Protein AF-E6VH76-F1 (afdb_monomer_lite)

Organism: Rhodopseudomonas palustris (strain DX-1) (NCBI:txid652103)

Foldseek 3Di:
DDDPPPPPLPQPLALVSVCVVFQQDWDALVRSCVSNVPPCVPDPDSVVVSVVLLVQLVVVCVVVVNDWAPDDPVGHTIGGSNSCVVRPPDDD

Secondary structure (DSSP, 8-state):
------------SSHHHHHHH-TT-EE-HHHHHHHTT--GGG-S-HHHHHHHHHHHHHHHHHHTT---BPPBTTB--BEEHHHHHHHSPPP-

Sequence (92 aa):
MQEALNPTTTPSNTALGRIASAPLRLVTVREWWDEMDEPTEMLADPEAVFAADEAKLLSLCTVNAITFRAATDEQPAAFPAWVFLAAIPANP

Structure (mmCIF, N/CA/C/O backbone):
data_AF-E6VH76-F1
#
_entry.id   AF-E6VH76-F1
#
loop_
_atom_site.group_PDB
_atom_site.id
_atom_site.type_symbol
_atom_site.label_atom_id
_atom_site.label_alt_id
_atom_site.label_comp_id
_atom_site.label_asym_id
_atom_site.label_entity_id
_atom_site.label_seq_id
_atom_site.pdbx_PDB_ins_code
_atom_site.Cartn_x
_atom_site.Cartn_y
_atom_site.Cartn_z
_atom_site.occupancy
_atom_site.B_iso_or_equiv
_atom_site.auth_seq_id
_atom_site.a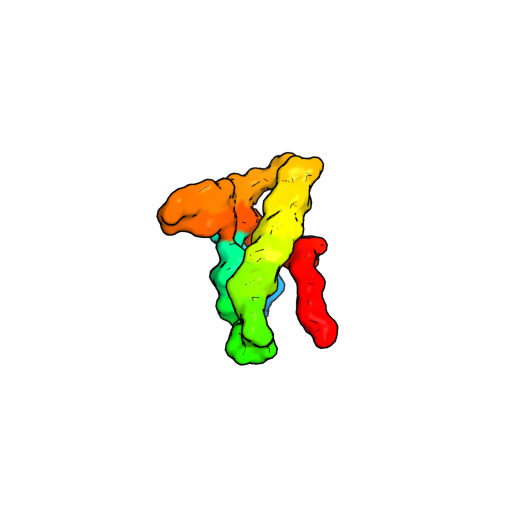uth_comp_id
_atom_site.auth_asym_id
_atom_site.auth_atom_id
_atom_site.pdbx_PDB_model_num
ATOM 1 N N . MET A 1 1 ? -42.902 -14.454 8.342 1.00 43.91 1 MET A N 1
ATOM 2 C CA . MET A 1 1 ? -41.639 -15.156 8.637 1.00 43.91 1 MET A CA 1
ATOM 3 C C . MET A 1 1 ? -40.577 -14.466 7.803 1.00 43.91 1 MET A C 1
ATOM 5 O O . MET A 1 1 ? -40.794 -14.327 6.610 1.00 43.91 1 MET A O 1
ATOM 9 N N . GLN A 1 2 ? -39.553 -13.887 8.428 1.00 42.00 2 GLN A N 1
ATOM 10 C CA . GLN A 1 2 ? -38.478 -13.201 7.710 1.00 42.00 2 GLN A CA 1
ATOM 11 C C . GLN A 1 2 ? -37.478 -14.270 7.266 1.00 42.00 2 GLN A C 1
ATOM 13 O O . GLN A 1 2 ? -36.824 -14.882 8.106 1.00 42.00 2 GLN A O 1
ATOM 18 N N . GLU A 1 3 ? -37.420 -14.547 5.966 1.00 44.84 3 GLU A N 1
ATOM 19 C CA . GLU A 1 3 ? -36.350 -15.357 5.390 1.00 44.84 3 GLU A CA 1
ATOM 20 C C . GLU A 1 3 ? -35.053 -14.552 5.496 1.00 44.84 3 GLU A C 1
ATOM 22 O O . GLU A 1 3 ? -34.897 -13.498 4.878 1.00 44.84 3 GLU A O 1
ATOM 27 N N . ALA A 1 4 ? -34.145 -15.019 6.352 1.00 47.34 4 ALA A N 1
ATOM 28 C CA . ALA A 1 4 ? -32.793 -14.503 6.426 1.00 47.34 4 ALA A CA 1
ATOM 29 C C . ALA A 1 4 ? -32.100 -14.813 5.095 1.00 47.34 4 ALA A C 1
ATOM 31 O O . ALA A 1 4 ? -31.690 -15.945 4.839 1.00 47.34 4 ALA A O 1
ATOM 32 N N . LEU A 1 5 ? -31.990 -13.797 4.239 1.00 48.50 5 LEU A N 1
ATOM 33 C CA . LEU A 1 5 ? -31.036 -13.777 3.140 1.00 48.50 5 LEU A CA 1
ATOM 34 C C . LEU A 1 5 ? -29.648 -13.909 3.770 1.00 48.50 5 LEU A C 1
ATOM 36 O O . LEU A 1 5 ? -29.079 -12.926 4.229 1.00 48.50 5 LEU A O 1
ATOM 40 N N . ASN A 1 6 ? -29.129 -15.131 3.847 1.00 44.81 6 ASN A N 1
ATOM 41 C CA . ASN A 1 6 ? -27.702 -15.365 3.997 1.00 44.81 6 ASN A CA 1
ATOM 42 C C . ASN A 1 6 ? -27.100 -15.095 2.615 1.00 44.81 6 ASN A C 1
ATOM 44 O O . ASN A 1 6 ? -27.255 -15.948 1.736 1.00 44.81 6 ASN A O 1
ATOM 48 N N . PRO A 1 7 ? -26.436 -13.950 2.362 1.00 51.03 7 PRO A N 1
ATOM 49 C CA . PRO A 1 7 ? -25.605 -13.854 1.183 1.00 51.03 7 PRO A CA 1
ATOM 50 C C . PRO A 1 7 ? -24.454 -14.830 1.406 1.00 51.03 7 PRO A C 1
ATOM 52 O O . PRO A 1 7 ? -23.493 -14.547 2.116 1.00 51.03 7 PRO A O 1
ATOM 55 N N . THR A 1 8 ? -24.554 -16.025 0.834 1.00 46.06 8 THR A N 1
ATOM 56 C CA . THR A 1 8 ? -23.366 -16.828 0.573 1.00 46.06 8 THR A CA 1
ATOM 57 C C . THR A 1 8 ? -22.629 -16.092 -0.536 1.00 46.06 8 THR A C 1
ATOM 59 O O . THR A 1 8 ? -22.837 -16.358 -1.716 1.00 46.06 8 THR A O 1
ATOM 62 N N . THR A 1 9 ? -21.861 -15.067 -0.166 1.00 53.62 9 THR A N 1
ATOM 63 C CA . THR A 1 9 ? -21.016 -14.315 -1.086 1.00 53.62 9 THR A CA 1
ATOM 64 C C . THR A 1 9 ? -20.002 -15.310 -1.618 1.00 53.62 9 THR A C 1
ATOM 66 O O . THR A 1 9 ? -19.029 -15.646 -0.947 1.00 53.62 9 THR A O 1
ATOM 69 N N . THR A 1 10 ? -20.261 -15.861 -2.802 1.00 50.88 10 THR A N 1
ATOM 70 C CA . THR A 1 10 ? -19.232 -16.579 -3.541 1.00 50.88 10 THR A CA 1
ATOM 71 C C . THR A 1 10 ? -18.071 -15.596 -3.671 1.00 50.88 10 THR A C 1
ATOM 73 O O . THR A 1 10 ? -18.311 -14.483 -4.156 1.00 50.88 10 THR A O 1
ATOM 76 N N . PRO A 1 11 ? -16.856 -15.919 -3.190 1.00 52.78 11 PRO A N 1
ATOM 77 C CA . PRO A 1 11 ? -15.725 -15.030 -3.374 1.00 52.78 11 PRO A CA 1
ATOM 78 C C . PRO A 1 11 ? -15.578 -14.838 -4.878 1.00 52.78 11 PRO A C 1
ATOM 80 O O . PRO A 1 11 ? -15.298 -15.778 -5.621 1.00 52.78 11 PRO A O 1
ATOM 83 N N . SER A 1 12 ? -15.895 -13.634 -5.344 1.00 55.38 12 SER A N 1
ATOM 84 C CA . SER A 1 12 ? -15.713 -13.299 -6.744 1.00 55.38 12 SER A CA 1
ATOM 85 C C . SER A 1 12 ? -14.214 -13.368 -6.987 1.00 55.38 12 SER A C 1
ATOM 87 O O . SER A 1 12 ? -13.458 -12.635 -6.356 1.00 55.38 12 SER A O 1
ATOM 89 N N . ASN A 1 13 ? -13.785 -14.271 -7.871 1.00 65.38 13 ASN A N 1
ATOM 90 C CA . ASN A 1 13 ? -12.366 -14.498 -8.164 1.00 65.38 13 ASN A CA 1
ATOM 91 C C . ASN A 1 13 ? -11.725 -13.323 -8.933 1.00 65.38 13 ASN A C 1
ATOM 93 O O . ASN A 1 13 ? -10.595 -13.405 -9.396 1.00 65.38 13 ASN A O 1
ATOM 97 N N . THR A 1 14 ? -12.470 -12.231 -9.103 1.00 73.69 14 THR A N 1
ATOM 98 C CA . THR A 1 14 ? -11.994 -10.979 -9.669 1.00 73.69 14 THR A CA 1
ATOM 99 C C . THR A 1 14 ? -11.209 -10.206 -8.610 1.00 73.69 14 THR A C 1
ATOM 101 O O . THR A 1 14 ? -11.503 -10.278 -7.415 1.00 73.69 14 THR A O 1
ATOM 104 N N . ALA A 1 15 ? -10.226 -9.419 -9.044 1.00 72.06 15 ALA A N 1
ATOM 105 C CA . ALA A 1 15 ? -9.495 -8.480 -8.194 1.00 72.06 15 ALA A CA 1
ATOM 106 C C . ALA A 1 15 ? -10.420 -7.653 -7.283 1.00 72.06 15 ALA A C 1
ATOM 108 O O . ALA A 1 15 ? -10.310 -7.693 -6.058 1.00 72.06 15 ALA A O 1
ATOM 109 N N . LEU A 1 16 ? -11.413 -6.989 -7.886 1.00 75.19 16 LEU A N 1
ATOM 110 C CA . LEU A 1 16 ? -12.408 -6.186 -7.171 1.00 75.19 16 LEU A CA 1
ATOM 111 C C . LEU A 1 16 ? -13.224 -7.010 -6.167 1.00 75.19 16 LEU A C 1
ATOM 113 O O . LEU A 1 16 ? -13.508 -6.531 -5.073 1.00 75.19 16 LEU A O 1
ATOM 117 N N . GLY A 1 17 ? -13.564 -8.254 -6.510 1.00 77.56 17 GLY A N 1
ATOM 118 C CA . GLY A 1 17 ? -14.273 -9.177 -5.630 1.00 77.56 17 GLY A CA 1
ATOM 119 C C . GLY A 1 17 ? -13.498 -9.512 -4.359 1.00 77.56 17 GLY A C 1
ATOM 120 O O . GLY A 1 17 ? -14.051 -9.465 -3.258 1.00 77.56 17 GLY A O 1
ATOM 121 N N . ARG A 1 18 ? -12.198 -9.790 -4.503 1.00 77.31 18 ARG A N 1
ATOM 122 C CA . ARG A 1 18 ? -11.297 -10.069 -3.377 1.00 77.31 18 ARG A CA 1
ATOM 123 C C . ARG A 1 18 ? -11.121 -8.843 -2.483 1.00 77.31 18 ARG A C 1
ATOM 125 O O . ARG A 1 18 ? -11.256 -8.960 -1.266 1.00 77.31 18 ARG A O 1
ATOM 132 N N . ILE A 1 19 ? -10.936 -7.660 -3.066 1.00 82.06 19 ILE A N 1
ATOM 133 C CA . ILE A 1 19 ? -10.808 -6.405 -2.307 1.00 82.06 19 ILE A CA 1
ATOM 134 C C . ILE A 1 19 ? -12.097 -6.086 -1.553 1.00 82.06 19 ILE A C 1
ATOM 136 O O . ILE A 1 19 ? -12.048 -5.787 -0.364 1.00 82.06 19 ILE A O 1
ATOM 140 N N . ALA A 1 20 ? -13.256 -6.201 -2.207 1.00 80.25 20 ALA A N 1
ATOM 141 C CA . ALA A 1 20 ? -14.549 -5.956 -1.573 1.00 80.25 20 ALA A CA 1
ATOM 142 C C . ALA A 1 20 ? -14.812 -6.907 -0.391 1.00 80.25 20 ALA A C 1
ATOM 144 O O . ALA A 1 20 ? -15.458 -6.515 0.579 1.00 80.25 20 ALA A O 1
ATOM 145 N N . SER A 1 21 ? -14.286 -8.137 -0.448 1.00 84.31 21 SER A N 1
ATOM 146 C CA . SER A 1 21 ? -14.413 -9.117 0.637 1.00 84.31 21 SER A CA 1
ATOM 147 C C . SER A 1 21 ? -13.532 -8.819 1.858 1.00 84.31 21 SER A C 1
ATOM 149 O O . SER A 1 21 ? -13.873 -9.229 2.966 1.00 84.31 21 SER A O 1
ATOM 151 N N . ALA A 1 22 ? -12.422 -8.092 1.678 1.00 86.31 22 ALA A N 1
ATOM 152 C CA . ALA A 1 22 ? -11.468 -7.779 2.743 1.00 86.31 22 ALA A CA 1
ATOM 153 C C . ALA A 1 22 ? -10.736 -6.437 2.501 1.00 86.31 22 ALA A C 1
ATOM 155 O O . ALA A 1 22 ? -9.512 -6.418 2.344 1.00 86.31 22 ALA A O 1
ATOM 156 N N . PRO A 1 23 ? -11.445 -5.291 2.507 1.00 87.12 23 PRO A N 1
ATOM 157 C CA . PRO A 1 23 ? -10.876 -4.013 2.071 1.00 87.12 23 PRO A CA 1
ATOM 158 C C . PRO A 1 23 ? -9.762 -3.502 2.992 1.00 87.12 23 PRO A C 1
ATOM 160 O O . PRO A 1 23 ? -8.832 -2.846 2.532 1.00 87.12 23 PRO A O 1
ATOM 163 N N . LEU A 1 24 ? -9.838 -3.813 4.290 1.00 93.00 24 LEU A N 1
ATOM 164 C CA . LEU A 1 24 ? -8.860 -3.391 5.300 1.00 93.00 24 LEU A CA 1
ATOM 165 C C . LEU A 1 24 ? -7.669 -4.346 5.445 1.00 93.00 24 LEU A C 1
ATOM 167 O O . LEU A 1 24 ? -6.794 -4.098 6.274 1.00 93.00 24 LEU A O 1
ATOM 171 N N . ARG A 1 25 ? -7.623 -5.439 4.673 1.00 94.00 25 ARG A N 1
ATOM 172 C CA . ARG A 1 25 ? -6.463 -6.332 4.678 1.00 94.00 25 ARG A CA 1
ATOM 173 C C . ARG A 1 25 ? -5.237 -5.550 4.223 1.00 94.00 25 ARG A C 1
ATOM 175 O O . ARG A 1 25 ? -5.287 -4.866 3.203 1.00 94.00 25 ARG A O 1
ATOM 182 N N . LEU A 1 26 ? -4.155 -5.668 4.983 1.00 95.25 26 LEU A N 1
ATOM 183 C CA . LEU A 1 26 ? -2.883 -5.055 4.639 1.00 95.25 26 LEU A CA 1
ATOM 184 C C . LEU A 1 26 ? -2.164 -5.908 3.598 1.00 95.25 26 LEU A C 1
ATOM 186 O O . LEU A 1 26 ? -1.992 -7.107 3.809 1.00 95.25 26 LEU A O 1
ATOM 190 N N . VAL A 1 27 ? -1.742 -5.269 2.514 1.00 93.94 27 VAL A N 1
ATOM 191 C CA . VAL A 1 27 ? -0.966 -5.872 1.430 1.00 93.94 27 VAL A CA 1
ATOM 192 C C . VAL A 1 27 ? 0.194 -4.976 1.040 1.00 93.94 27 VAL A C 1
ATOM 194 O O . VAL A 1 27 ? 0.109 -3.747 1.102 1.00 93.94 27 VAL A O 1
ATOM 197 N N . THR A 1 28 ? 1.298 -5.604 0.674 1.00 94.75 28 THR A N 1
ATOM 198 C CA . THR A 1 28 ? 2.474 -4.942 0.109 1.00 94.75 28 THR A CA 1
ATOM 199 C C . THR A 1 28 ? 2.242 -4.630 -1.368 1.00 94.75 28 THR A C 1
ATOM 201 O O . THR A 1 28 ? 1.345 -5.188 -2.000 1.00 94.75 28 THR A O 1
ATOM 204 N N . VAL A 1 29 ? 3.068 -3.755 -1.948 1.00 91.38 29 VAL A N 1
ATOM 205 C CA . VAL A 1 29 ? 2.992 -3.456 -3.388 1.00 91.38 29 VAL A CA 1
ATOM 206 C C . VAL A 1 29 ? 3.211 -4.710 -4.228 1.00 91.38 29 VAL A C 1
ATOM 208 O O . VAL A 1 29 ? 2.444 -4.965 -5.147 1.00 91.38 29 VAL A O 1
ATOM 211 N N . ARG A 1 30 ? 4.193 -5.541 -3.873 1.00 89.69 30 ARG A N 1
ATOM 212 C CA . ARG A 1 30 ? 4.457 -6.791 -4.593 1.00 89.69 30 ARG A CA 1
ATOM 213 C C . ARG A 1 30 ? 3.269 -7.753 -4.533 1.00 89.69 30 ARG A C 1
ATOM 215 O O . ARG A 1 30 ? 2.821 -8.205 -5.576 1.00 89.69 30 ARG A O 1
ATOM 222 N N . GLU A 1 31 ? 2.729 -8.005 -3.337 1.00 90.56 31 GLU A N 1
ATOM 223 C CA . GLU A 1 31 ? 1.551 -8.874 -3.175 1.00 90.56 31 GLU A CA 1
ATOM 224 C C . GLU A 1 31 ? 0.350 -8.351 -3.965 1.00 90.56 31 GLU A C 1
ATOM 226 O O . GLU A 1 31 ? -0.394 -9.137 -4.539 1.00 90.56 31 GLU A O 1
ATOM 231 N N . TRP A 1 32 ? 0.163 -7.029 -4.021 1.00 88.62 32 TRP A N 1
ATOM 232 C CA . TRP A 1 32 ? -0.885 -6.432 -4.838 1.00 88.62 32 TRP A CA 1
ATOM 233 C C . TRP A 1 32 ? -0.692 -6.725 -6.328 1.00 88.62 32 TRP A C 1
ATOM 235 O O . TRP A 1 32 ? -1.623 -7.188 -6.978 1.00 88.62 32 TRP A O 1
ATOM 245 N N . TRP A 1 33 ? 0.501 -6.484 -6.869 1.00 85.88 33 TRP A N 1
ATOM 246 C CA . TRP A 1 33 ? 0.801 -6.752 -8.278 1.00 85.88 33 TRP A CA 1
ATOM 247 C C . TRP A 1 33 ? 0.619 -8.234 -8.635 1.00 85.88 33 TRP A C 1
ATOM 249 O O . TRP A 1 33 ? -0.018 -8.541 -9.642 1.00 85.88 33 TRP A O 1
ATOM 259 N N . ASP A 1 34 ? 1.086 -9.138 -7.769 1.00 84.69 34 ASP A N 1
ATOM 260 C CA . ASP A 1 34 ? 0.905 -10.585 -7.931 1.00 84.69 34 ASP A CA 1
ATOM 261 C C . ASP A 1 34 ? -0.585 -10.977 -7.888 1.00 84.69 34 ASP A C 1
ATOM 263 O O . ASP A 1 34 ? -1.049 -11.810 -8.665 1.00 84.69 34 ASP A O 1
ATOM 267 N N . GLU A 1 35 ? -1.375 -10.366 -6.999 1.00 82.75 35 GLU A N 1
ATOM 268 C CA . GLU A 1 35 ? -2.814 -10.618 -6.919 1.00 82.75 35 GLU A CA 1
ATOM 269 C C . GLU A 1 35 ? -3.580 -10.106 -8.138 1.00 82.75 35 GLU A C 1
ATOM 271 O O . GLU A 1 35 ? -4.579 -10.721 -8.519 1.00 82.75 35 GLU A O 1
ATOM 276 N N . MET A 1 36 ? -3.150 -8.999 -8.738 1.00 80.06 36 MET A N 1
ATOM 277 C CA . MET A 1 36 ? -3.800 -8.412 -9.910 1.00 80.06 36 MET A CA 1
ATOM 278 C C . MET A 1 36 ? -3.444 -9.127 -11.221 1.00 80.06 36 MET A C 1
ATOM 280 O O . MET A 1 36 ? -4.051 -8.804 -12.239 1.00 80.06 36 MET A O 1
ATOM 284 N N . ASP A 1 37 ? -2.543 -10.119 -11.185 1.00 74.75 37 ASP A N 1
ATOM 285 C CA . ASP A 1 37 ? -2.033 -10.834 -12.368 1.00 74.75 37 ASP A CA 1
ATOM 286 C C . ASP A 1 37 ? -1.428 -9.867 -13.407 1.00 74.75 37 ASP A C 1
ATOM 288 O O . ASP A 1 37 ? -1.521 -10.058 -14.619 1.00 74.75 37 ASP A O 1
ATOM 292 N N . GLU A 1 38 ? -0.842 -8.768 -12.918 1.00 73.06 38 GLU A N 1
ATOM 293 C CA . GLU A 1 38 ? -0.191 -7.770 -13.763 1.00 73.06 38 GLU A CA 1
ATOM 294 C C . GLU A 1 38 ? 1.172 -8.314 -14.222 1.00 73.06 38 GLU A C 1
ATOM 296 O O . GLU A 1 38 ? 1.923 -8.859 -13.402 1.00 73.06 38 GLU A O 1
ATOM 301 N N . PRO A 1 39 ? 1.544 -8.167 -15.508 1.00 75.06 39 PRO A N 1
ATOM 302 C CA . PRO A 1 39 ? 2.747 -8.780 -16.055 1.00 75.06 39 PRO A CA 1
ATOM 303 C C . PRO A 1 39 ? 4.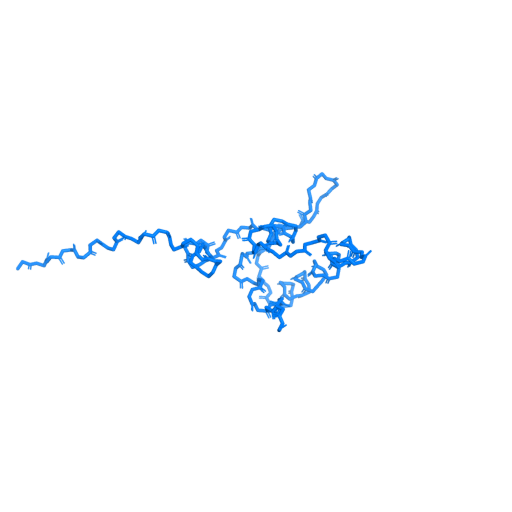004 -8.040 -15.579 1.00 75.06 39 PRO A C 1
ATOM 305 O O . PRO A 1 39 ? 4.590 -7.220 -16.288 1.00 75.06 39 PRO A O 1
ATOM 308 N N . THR A 1 40 ? 4.450 -8.350 -14.361 1.00 76.81 40 THR A N 1
ATOM 309 C CA . THR A 1 40 ? 5.658 -7.778 -13.743 1.00 76.81 40 THR A CA 1
ATOM 310 C C . THR A 1 40 ? 6.916 -8.045 -14.572 1.00 76.81 40 THR A C 1
ATOM 312 O O . THR A 1 40 ? 7.828 -7.223 -14.587 1.00 76.81 40 THR A O 1
ATOM 315 N N . GLU A 1 41 ? 6.941 -9.144 -15.331 1.00 74.88 41 GLU A N 1
ATOM 316 C CA . GLU A 1 41 ? 8.008 -9.500 -16.276 1.00 74.88 41 GLU A CA 1
ATOM 317 C C . GLU A 1 41 ? 8.130 -8.545 -17.475 1.00 74.88 41 GLU A C 1
ATOM 319 O O . GLU A 1 41 ? 9.178 -8.490 -18.117 1.00 74.88 41 GLU A O 1
ATOM 324 N N . MET A 1 42 ? 7.080 -7.775 -17.777 1.00 78.50 42 MET A N 1
ATOM 325 C CA . MET A 1 42 ? 7.104 -6.765 -18.837 1.00 78.50 42 MET A CA 1
ATOM 326 C C . MET A 1 42 ? 7.661 -5.418 -18.359 1.00 78.50 42 MET A C 1
ATOM 328 O O . MET A 1 42 ? 7.892 -4.526 -19.180 1.00 78.50 42 MET A O 1
ATOM 332 N N . LEU A 1 43 ? 7.888 -5.247 -17.052 1.00 80.38 43 LEU A N 1
ATOM 333 C CA . LEU A 1 43 ? 8.495 -4.038 -16.508 1.00 80.38 43 LEU A CA 1
ATOM 334 C C . LEU A 1 43 ? 10.006 -4.052 -16.754 1.00 80.38 4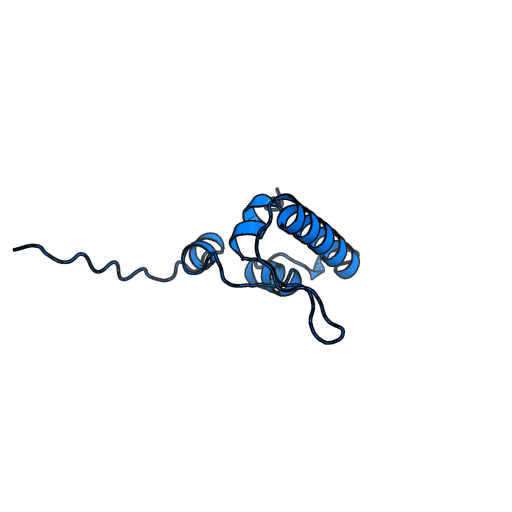3 LEU A C 1
ATOM 336 O O . LEU A 1 43 ? 10.699 -5.012 -16.429 1.00 80.38 43 LEU A O 1
ATOM 340 N N . ALA A 1 44 ? 10.531 -2.943 -17.278 1.00 82.00 44 ALA A N 1
ATOM 341 C CA . ALA A 1 44 ? 11.972 -2.772 -17.475 1.00 82.00 44 ALA A CA 1
ATOM 342 C C . ALA A 1 44 ? 12.752 -2.743 -16.145 1.00 82.00 44 ALA A C 1
ATOM 344 O O . ALA A 1 44 ? 13.902 -3.173 -16.103 1.00 82.00 44 ALA A O 1
ATOM 345 N N . ASP A 1 45 ? 12.121 -2.238 -15.079 1.00 87.00 45 ASP A N 1
ATOM 346 C CA . ASP A 1 45 ? 12.660 -2.209 -13.717 1.00 87.00 45 ASP A CA 1
ATOM 347 C C . ASP A 1 45 ? 11.508 -2.349 -12.698 1.00 87.00 45 ASP A C 1
ATOM 349 O O . ASP A 1 45 ? 10.907 -1.349 -12.288 1.00 87.00 45 ASP A O 1
ATOM 353 N N . PRO A 1 46 ? 11.146 -3.588 -12.317 1.00 85.38 46 PRO A N 1
ATOM 354 C CA . PRO A 1 46 ? 10.079 -3.834 -11.352 1.00 85.38 46 PRO A CA 1
ATOM 355 C C . PRO A 1 46 ? 10.339 -3.193 -9.983 1.00 85.38 46 PRO A C 1
ATOM 357 O O . PRO A 1 46 ? 9.404 -2.738 -9.331 1.00 85.38 46 PRO A O 1
ATOM 360 N N . GLU A 1 47 ? 11.596 -3.131 -9.535 1.00 88.06 47 GLU A N 1
ATOM 361 C CA . GLU A 1 47 ? 11.935 -2.605 -8.209 1.00 88.06 47 GLU A CA 1
ATOM 362 C C . GLU A 1 47 ? 11.717 -1.096 -8.138 1.00 88.06 47 GLU A C 1
ATOM 364 O O . GLU A 1 47 ? 11.104 -0.607 -7.185 1.00 88.06 47 GLU A O 1
ATOM 369 N N . ALA A 1 48 ? 12.141 -0.360 -9.168 1.00 88.00 48 ALA A N 1
ATOM 370 C CA . ALA A 1 48 ? 11.892 1.074 -9.252 1.00 88.00 48 ALA A CA 1
ATOM 371 C C . ALA A 1 48 ? 10.390 1.395 -9.318 1.00 88.00 48 ALA A C 1
ATOM 373 O O . ALA A 1 48 ? 9.936 2.353 -8.686 1.00 88.00 48 ALA A O 1
ATOM 374 N N . VAL A 1 49 ? 9.607 0.587 -10.043 1.00 88.19 49 VAL A N 1
ATOM 375 C CA . VAL A 1 49 ? 8.144 0.735 -10.116 1.00 88.19 49 VAL A CA 1
ATOM 376 C C . VAL A 1 49 ? 7.509 0.488 -8.750 1.00 88.19 49 VAL A C 1
ATOM 378 O O . VAL A 1 49 ? 6.741 1.325 -8.273 1.00 88.19 49 VAL A O 1
ATOM 381 N N . PHE A 1 50 ? 7.880 -0.601 -8.073 1.00 89.88 50 PHE A N 1
ATOM 382 C CA . PHE A 1 50 ? 7.333 -0.917 -6.755 1.00 89.88 50 PHE A CA 1
ATOM 383 C C . PHE A 1 50 ? 7.697 0.137 -5.710 1.00 89.88 50 PHE A C 1
ATOM 385 O O . PHE A 1 50 ? 6.835 0.535 -4.928 1.00 89.88 50 PHE A O 1
ATOM 392 N N . ALA A 1 51 ? 8.930 0.648 -5.728 1.00 89.81 51 ALA A N 1
ATOM 393 C CA . ALA A 1 51 ? 9.356 1.727 -4.843 1.00 89.81 51 ALA A CA 1
ATOM 394 C C . ALA A 1 51 ? 8.577 3.029 -5.103 1.00 89.81 51 ALA A C 1
ATOM 396 O O . ALA A 1 51 ? 8.182 3.722 -4.161 1.00 89.81 51 ALA A O 1
ATOM 397 N N . ALA A 1 52 ? 8.318 3.361 -6.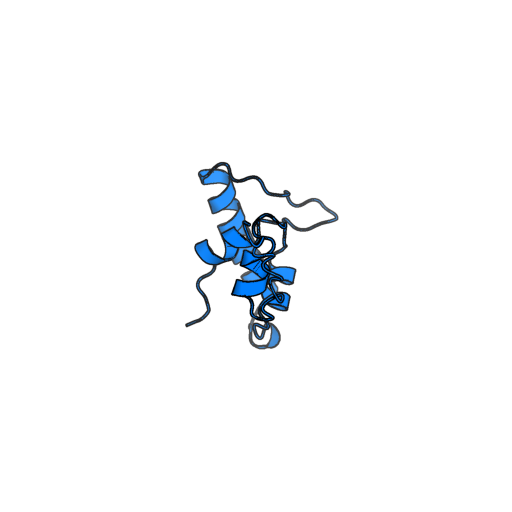372 1.00 90.56 52 ALA A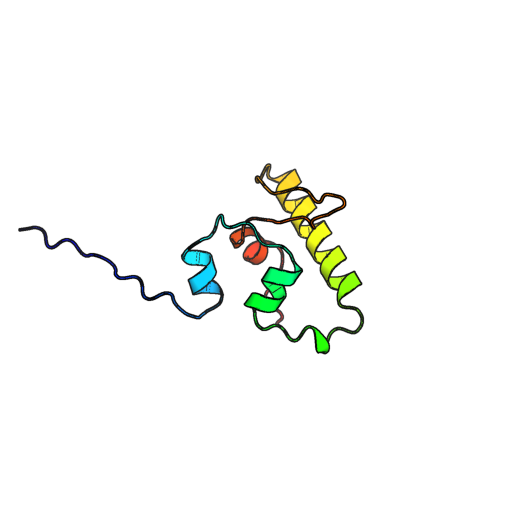 N 1
ATOM 398 C CA . ALA A 1 52 ? 7.528 4.533 -6.733 1.00 90.56 52 ALA A CA 1
ATOM 399 C C . ALA A 1 52 ? 6.069 4.411 -6.266 1.00 90.56 52 ALA A C 1
ATOM 401 O O . ALA A 1 52 ? 5.505 5.380 -5.752 1.00 90.56 52 ALA A O 1
ATOM 402 N N . ASP A 1 53 ? 5.456 3.237 -6.416 1.00 90.56 53 ASP A N 1
ATOM 403 C CA . ASP A 1 53 ? 4.090 2.994 -5.951 1.00 90.56 53 ASP A CA 1
ATOM 404 C C . ASP A 1 53 ? 4.001 2.953 -4.422 1.00 90.56 53 ASP A C 1
ATOM 406 O O . ASP A 1 53 ? 3.085 3.548 -3.849 1.00 90.56 53 ASP A O 1
ATOM 410 N N . GLU A 1 54 ? 4.989 2.367 -3.740 1.00 93.31 54 GLU A N 1
ATOM 411 C CA . GLU A 1 54 ? 5.082 2.398 -2.278 1.00 93.31 54 GLU A CA 1
ATOM 412 C C . GLU A 1 54 ? 5.166 3.841 -1.761 1.00 93.31 54 GLU A C 1
ATOM 414 O O . GLU A 1 54 ? 4.431 4.217 -0.845 1.00 93.31 54 GLU A O 1
ATOM 419 N N . ALA A 1 55 ? 5.984 4.691 -2.391 1.00 92.31 55 ALA A N 1
ATOM 420 C CA . ALA A 1 55 ? 6.100 6.101 -2.024 1.00 92.31 55 ALA A CA 1
ATOM 421 C C . ALA A 1 55 ? 4.776 6.871 -2.200 1.00 92.31 55 ALA A C 1
ATOM 423 O O . ALA A 1 55 ? 4.417 7.694 -1.349 1.00 92.31 55 ALA A O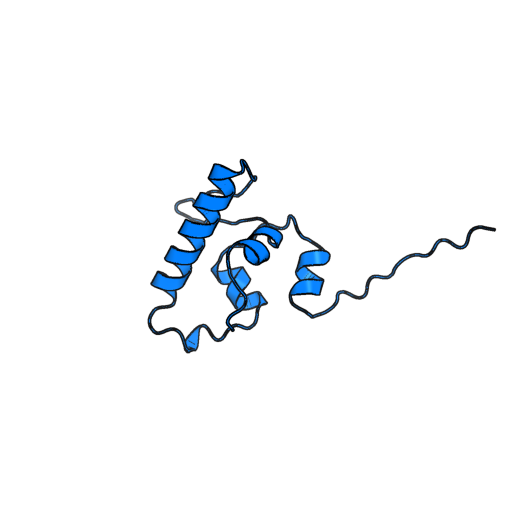 1
ATOM 424 N N . LYS A 1 56 ? 4.016 6.595 -3.271 1.00 92.69 56 LYS A N 1
ATOM 425 C CA . LYS A 1 56 ? 2.679 7.183 -3.482 1.00 92.69 56 LYS A CA 1
ATOM 426 C C . LYS A 1 56 ? 1.700 6.743 -2.394 1.00 92.69 56 LYS A C 1
ATOM 428 O O . LYS A 1 56 ? 1.005 7.587 -1.827 1.00 92.69 56 LYS A O 1
ATOM 433 N N . LEU A 1 57 ? 1.658 5.446 -2.086 1.00 94.31 57 LEU A N 1
ATOM 434 C CA . LEU A 1 57 ? 0.768 4.873 -1.071 1.00 94.31 57 LEU A CA 1
ATOM 435 C C . LEU A 1 57 ? 1.090 5.406 0.324 1.00 94.31 57 LEU A C 1
ATOM 437 O O . LEU A 1 57 ? 0.178 5.789 1.060 1.00 94.31 57 LEU A O 1
ATOM 441 N N . LEU A 1 58 ? 2.376 5.503 0.663 1.00 94.88 58 LEU A N 1
ATOM 442 C CA . LEU A 1 58 ? 2.845 6.085 1.915 1.00 94.88 58 LEU A CA 1
ATOM 443 C C . LEU A 1 58 ? 2.399 7.543 2.052 1.00 94.88 58 LEU A C 1
ATOM 445 O O . LEU A 1 58 ? 1.862 7.929 3.094 1.00 94.88 58 LEU A O 1
ATOM 449 N N . SER A 1 59 ? 2.578 8.340 0.995 1.00 93.88 59 SER A N 1
ATOM 450 C CA . SER A 1 59 ? 2.155 9.742 0.966 1.00 93.88 59 SER A CA 1
ATOM 451 C C . SER A 1 59 ? 0.642 9.871 1.154 1.00 93.88 59 SER A C 1
ATOM 453 O O . SER A 1 59 ? 0.184 10.599 2.037 1.00 93.88 59 SER A O 1
ATOM 455 N N . LEU A 1 60 ? -0.144 9.090 0.405 1.00 93.50 60 LEU A N 1
ATOM 456 C CA . LEU A 1 60 ? -1.603 9.093 0.499 1.00 93.50 60 LEU A CA 1
ATOM 457 C C . LEU A 1 60 ? -2.085 8.695 1.900 1.00 93.50 60 LEU A C 1
ATOM 459 O O . LEU A 1 60 ? -2.951 9.372 2.462 1.00 93.50 60 LEU A O 1
ATOM 463 N N . CYS A 1 61 ? -1.517 7.635 2.482 1.00 95.19 61 CYS A N 1
ATOM 464 C CA . CYS A 1 61 ? -1.902 7.180 3.814 1.00 95.19 61 CYS A CA 1
ATOM 465 C C . CYS A 1 61 ? -1.536 8.204 4.890 1.00 95.19 61 CYS A C 1
ATOM 467 O O . CYS A 1 61 ? -2.352 8.488 5.765 1.00 95.19 61 CYS A O 1
ATOM 469 N N . THR A 1 62 ? -0.353 8.813 4.789 1.00 94.19 62 THR A N 1
ATOM 470 C CA . THR A 1 62 ? 0.112 9.834 5.736 1.00 94.19 62 THR A CA 1
ATOM 471 C C . THR A 1 62 ? -0.768 11.082 5.691 1.00 94.19 62 THR A C 1
ATOM 473 O O . THR A 1 62 ? -1.234 11.538 6.732 1.00 94.19 62 THR A O 1
ATOM 476 N N . VAL A 1 63 ? -1.052 11.610 4.494 1.00 95.69 63 VAL A N 1
ATOM 477 C CA . VAL A 1 63 ? -1.866 12.827 4.312 1.00 95.69 63 VAL A CA 1
ATOM 478 C C . VAL A 1 63 ? -3.293 12.646 4.831 1.00 95.69 63 VAL A C 1
ATOM 480 O O . VAL A 1 63 ? -3.867 13.582 5.383 1.00 95.69 63 VAL A O 1
ATOM 483 N N . ASN A 1 64 ? -3.862 11.448 4.688 1.00 94.88 64 ASN A N 1
ATOM 484 C CA . ASN A 1 64 ? -5.248 11.166 5.068 1.00 94.88 64 ASN A CA 1
ATOM 485 C C . ASN A 1 64 ? -5.382 10.472 6.433 1.00 94.88 64 ASN A C 1
ATOM 487 O O . ASN A 1 64 ? -6.477 10.034 6.780 1.00 94.88 64 ASN A O 1
ATOM 491 N N . ALA A 1 65 ? -4.289 10.349 7.196 1.00 96.00 65 ALA A N 1
ATOM 492 C CA . ALA A 1 65 ? -4.247 9.627 8.470 1.00 96.00 65 ALA A CA 1
ATOM 493 C C . ALA A 1 65 ? -4.823 8.193 8.389 1.00 96.00 65 ALA A C 1
ATOM 495 O O . ALA A 1 65 ? -5.457 7.702 9.324 1.00 96.00 65 ALA A O 1
ATOM 496 N N . ILE A 1 66 ? -4.602 7.512 7.262 1.00 95.31 66 ILE A N 1
ATOM 497 C CA . ILE A 1 66 ? -5.011 6.119 7.058 1.00 95.31 66 ILE A CA 1
ATOM 498 C C . ILE A 1 66 ? -3.995 5.219 7.756 1.00 95.31 66 ILE A C 1
ATOM 500 O O . ILE A 1 66 ? -2.789 5.368 7.573 1.00 95.31 66 ILE A O 1
ATOM 504 N N . THR A 1 67 ? -4.474 4.259 8.544 1.00 96.19 67 THR A N 1
ATOM 505 C CA . THR A 1 67 ? -3.609 3.279 9.207 1.00 96.19 67 THR A CA 1
ATOM 506 C C . THR A 1 67 ? -2.988 2.317 8.193 1.00 96.19 67 THR A C 1
ATOM 508 O O . THR A 1 67 ? -3.692 1.706 7.391 1.00 96.19 67 THR A O 1
ATOM 511 N N . PHE A 1 68 ? -1.671 2.145 8.273 1.00 96.19 68 PHE A N 1
ATOM 512 C CA . PHE A 1 68 ? -0.888 1.200 7.479 1.00 96.19 68 PHE A CA 1
ATOM 513 C C . PHE A 1 68 ? 0.207 0.574 8.357 1.00 96.19 68 PHE A C 1
ATOM 515 O O . PHE A 1 68 ? 0.473 1.052 9.464 1.00 96.19 68 PHE A O 1
ATOM 522 N N . ARG A 1 69 ? 0.845 -0.497 7.879 1.00 96.19 69 ARG A N 1
ATOM 523 C CA . ARG A 1 69 ? 2.044 -1.061 8.509 1.00 96.19 69 ARG A CA 1
ATOM 524 C C . ARG A 1 69 ? 3.272 -0.432 7.863 1.00 96.19 69 ARG A C 1
ATOM 526 O O . ARG A 1 69 ? 3.494 -0.617 6.669 1.00 96.19 69 ARG A O 1
ATOM 533 N N . ALA A 1 70 ? 4.061 0.292 8.650 1.00 93.75 70 ALA A N 1
ATOM 534 C CA . ALA A 1 70 ? 5.334 0.840 8.195 1.00 93.75 70 ALA A CA 1
ATOM 535 C C . ALA A 1 70 ? 6.329 -0.276 7.842 1.00 93.75 70 ALA A C 1
ATOM 537 O O . ALA A 1 70 ? 6.270 -1.367 8.414 1.00 93.75 70 ALA A O 1
ATOM 538 N N . ALA A 1 71 ? 7.239 0.016 6.913 1.00 94.00 71 ALA A N 1
ATOM 539 C CA . ALA A 1 71 ? 8.350 -0.873 6.611 1.00 94.00 71 ALA A CA 1
ATOM 540 C C . ALA A 1 71 ? 9.278 -1.021 7.830 1.00 94.00 71 ALA A C 1
ATOM 542 O O . ALA A 1 71 ? 9.461 -0.084 8.611 1.00 94.00 71 ALA A O 1
ATOM 543 N N . THR A 1 72 ? 9.875 -2.197 7.964 1.00 93.31 72 THR A N 1
ATOM 544 C CA . THR A 1 72 ? 10.974 -2.507 8.883 1.00 93.31 72 THR A CA 1
ATOM 545 C C . THR A 1 72 ? 12.126 -3.119 8.088 1.00 93.31 72 THR A C 1
ATOM 547 O O . THR A 1 72 ? 11.964 -3.440 6.912 1.00 93.31 72 THR A O 1
ATOM 550 N N . ASP A 1 73 ? 13.277 -3.340 8.728 1.00 88.38 73 ASP A N 1
ATOM 551 C CA . ASP A 1 73 ? 14.431 -3.995 8.088 1.00 88.38 73 ASP A CA 1
ATOM 552 C C . ASP A 1 73 ? 14.111 -5.409 7.556 1.00 88.38 73 ASP A C 1
ATOM 554 O O . ASP A 1 73 ? 14.804 -5.921 6.681 1.00 88.38 73 ASP A O 1
ATOM 558 N N . GLU A 1 74 ? 13.054 -6.043 8.072 1.00 90.25 74 GLU A N 1
ATOM 559 C CA . GLU A 1 74 ? 12.664 -7.415 7.734 1.00 90.25 74 GLU A CA 1
ATOM 560 C C . GLU A 1 74 ? 11.404 -7.491 6.860 1.00 90.25 74 GLU A C 1
ATOM 562 O O . GLU A 1 74 ? 11.126 -8.540 6.278 1.00 90.25 74 GLU A O 1
ATOM 567 N N . GLN A 1 75 ? 10.599 -6.424 6.793 1.00 89.69 75 GLN A N 1
ATOM 568 C CA . GLN A 1 75 ? 9.297 -6.448 6.127 1.00 89.69 75 GLN A CA 1
ATOM 569 C C . GLN A 1 75 ? 9.010 -5.135 5.393 1.00 89.69 75 GLN A C 1
ATOM 571 O O . GLN A 1 75 ? 9.083 -4.069 6.004 1.00 89.69 75 GLN A O 1
ATOM 576 N N . PRO A 1 76 ? 8.587 -5.183 4.117 1.00 91.94 76 PRO A N 1
ATOM 577 C CA . PRO A 1 76 ? 8.159 -3.987 3.404 1.00 91.94 76 PRO A CA 1
ATOM 578 C C . PRO A 1 76 ? 6.865 -3.409 3.995 1.00 91.94 76 PRO A C 1
ATOM 580 O O . PRO A 1 76 ? 6.104 -4.088 4.712 1.00 91.94 76 PRO A O 1
ATOM 583 N N . ALA A 1 77 ? 6.603 -2.143 3.664 1.00 94.94 77 ALA A N 1
ATOM 584 C CA . ALA A 1 77 ? 5.376 -1.472 4.060 1.00 94.94 77 ALA A CA 1
ATOM 585 C C . ALA A 1 77 ? 4.157 -2.197 3.472 1.00 94.94 77 ALA A C 1
ATOM 587 O O . ALA A 1 77 ? 4.198 -2.748 2.371 1.00 94.94 77 ALA A O 1
ATOM 588 N N . ALA A 1 78 ? 3.055 -2.200 4.218 1.00 96.69 78 ALA A N 1
ATOM 589 C CA . ALA A 1 78 ? 1.794 -2.744 3.736 1.00 96.69 78 ALA A CA 1
ATOM 590 C C . ALA A 1 78 ? 0.637 -1.805 4.038 1.00 96.69 78 ALA A C 1
ATOM 592 O O . ALA A 1 78 ? 0.543 -1.223 5.121 1.00 96.69 78 ALA A O 1
ATOM 593 N N . PHE A 1 79 ? -0.271 -1.708 3.077 1.00 96.19 79 PHE A N 1
ATOM 594 C CA . PHE A 1 79 ? -1.347 -0.729 3.047 1.00 96.19 79 PHE A CA 1
ATOM 595 C C . PHE A 1 79 ? -2.695 -1.439 2.913 1.00 96.19 79 PHE A C 1
ATOM 597 O O . PHE A 1 79 ? -2.743 -2.559 2.400 1.00 96.19 79 PHE A O 1
ATOM 604 N N . PRO A 1 80 ? -3.804 -0.832 3.365 1.00 95.38 80 PRO A N 1
ATOM 605 C CA . PRO A 1 80 ? -5.125 -1.414 3.162 1.00 95.38 80 PRO A CA 1
ATOM 606 C C . PRO A 1 80 ? -5.409 -1.621 1.668 1.00 95.38 80 PRO A C 1
ATOM 608 O O . PRO A 1 80 ? -5.244 -0.692 0.879 1.00 95.38 80 PRO A O 1
ATOM 611 N N . ALA A 1 81 ? -5.868 -2.813 1.285 1.00 92.19 81 ALA A N 1
ATOM 612 C CA . ALA A 1 81 ? -6.090 -3.203 -0.110 1.00 92.19 81 ALA A CA 1
ATOM 613 C C . ALA A 1 81 ? -6.955 -2.202 -0.899 1.00 92.19 81 ALA A C 1
ATOM 615 O O . ALA A 1 81 ? -6.711 -1.959 -2.077 1.00 92.19 81 ALA A O 1
ATOM 616 N N . TRP A 1 82 ? -7.940 -1.566 -0.254 1.00 90.56 82 TRP A N 1
ATOM 617 C CA . TRP A 1 82 ? -8.778 -0.560 -0.917 1.00 90.56 82 TRP A CA 1
ATOM 618 C C . TRP A 1 82 ? -7.998 0.684 -1.382 1.00 90.56 82 TRP A C 1
ATOM 620 O O . TRP A 1 82 ? -8.399 1.314 -2.359 1.00 90.56 82 TRP A O 1
ATOM 630 N N . VAL A 1 83 ? -6.891 1.042 -0.719 1.00 92.19 83 VAL A N 1
ATOM 631 C CA . VAL A 1 83 ? -6.095 2.246 -1.030 1.00 92.19 83 VAL A CA 1
ATOM 632 C C . VAL A 1 83 ? -5.432 2.126 -2.400 1.00 92.19 83 VAL A C 1
ATOM 634 O O . VAL A 1 83 ? -5.298 3.120 -3.113 1.00 92.19 83 VAL A O 1
ATOM 637 N N . PHE A 1 84 ? -5.083 0.908 -2.812 1.00 90.06 84 PHE A N 1
ATOM 638 C CA . PHE A 1 84 ? -4.479 0.646 -4.114 1.00 90.06 84 PHE A CA 1
ATOM 639 C C . PHE A 1 84 ? -5.403 1.035 -5.269 1.00 90.06 84 PHE A C 1
ATOM 641 O O . PHE A 1 84 ? -4.928 1.599 -6.245 1.00 90.06 84 PHE A O 1
ATOM 648 N N . LEU A 1 85 ? -6.723 0.859 -5.122 1.00 83.88 85 LEU A N 1
ATOM 649 C CA . LEU A 1 85 ? -7.704 1.301 -6.123 1.00 83.88 85 LEU A CA 1
ATOM 650 C C . LEU A 1 85 ? -7.757 2.828 -6.286 1.00 83.88 85 LEU A C 1
ATOM 652 O O . LEU A 1 85 ? -8.173 3.321 -7.331 1.00 83.88 85 LEU A O 1
ATOM 656 N N . ALA A 1 86 ? -7.380 3.577 -5.248 1.00 81.56 86 ALA A N 1
ATOM 657 C CA . ALA A 1 86 ? -7.357 5.037 -5.274 1.00 81.56 86 ALA A CA 1
ATOM 658 C C . ALA A 1 86 ? -6.012 5.599 -5.765 1.00 81.56 86 ALA A C 1
ATOM 660 O O . ALA A 1 86 ? -5.973 6.702 -6.308 1.00 81.56 86 ALA A O 1
ATOM 661 N N . ALA A 1 87 ? -4.916 4.867 -5.542 1.00 79.19 87 ALA A N 1
ATOM 662 C CA . ALA A 1 87 ? -3.551 5.346 -5.756 1.00 79.19 87 ALA A CA 1
ATOM 663 C C . ALA A 1 87 ? -2.877 4.789 -7.016 1.00 79.19 87 ALA A C 1
ATOM 665 O O . ALA A 1 87 ? -2.035 5.468 -7.605 1.00 79.19 87 ALA A O 1
ATOM 666 N N . ILE A 1 88 ? -3.222 3.564 -7.412 1.00 72.94 88 ILE A N 1
ATOM 667 C CA . ILE A 1 88 ? -2.666 2.889 -8.580 1.00 72.94 88 ILE A CA 1
ATOM 668 C C . ILE A 1 88 ? -3.792 2.809 -9.612 1.00 72.94 88 ILE A C 1
ATOM 670 O O . ILE A 1 88 ? -4.710 2.001 -9.448 1.00 72.94 88 ILE A O 1
ATOM 674 N N . PRO A 1 89 ? -3.796 3.676 -10.642 1.00 60.31 89 PRO A N 1
ATOM 675 C CA . PRO A 1 89 ? -4.751 3.520 -11.726 1.00 60.31 89 PRO A CA 1
ATOM 676 C C . PRO A 1 89 ? -4.556 2.128 -12.332 1.00 60.31 89 PRO A C 1
ATOM 678 O O . PRO A 1 89 ? -3.418 1.715 -12.555 1.00 60.31 89 PRO A O 1
ATOM 681 N N . ALA A 1 90 ? -5.657 1.414 -12.585 1.00 56.69 90 ALA A N 1
ATOM 682 C CA . ALA A 1 90 ? -5.604 0.223 -13.424 1.00 56.69 90 ALA A CA 1
ATOM 683 C C . ALA A 1 90 ? -4.878 0.608 -14.719 1.00 56.69 90 ALA A C 1
ATOM 685 O O . ALA A 1 90 ? -5.181 1.663 -15.288 1.00 56.69 90 ALA A O 1
ATOM 686 N N . ASN A 1 91 ? -3.885 -0.186 -15.117 1.00 39.34 91 ASN A N 1
ATOM 687 C CA . ASN A 1 91 ? -3.121 0.077 -16.327 1.00 39.34 91 ASN A CA 1
ATOM 688 C C . ASN A 1 91 ? -4.121 0.232 -17.501 1.00 39.34 91 ASN A C 1
ATOM 690 O O . ASN A 1 91 ? -4.978 -0.645 -17.654 1.00 39.34 91 ASN A O 1
ATOM 694 N N . PRO A 1 92 ? -4.132 1.365 -18.230 1.00 36.38 92 PRO A N 1
ATOM 695 C CA . PRO A 1 92 ? -5.093 1.608 -19.307 1.00 36.38 92 PRO A CA 1
ATOM 696 C C . PRO A 1 92 ? -4.892 0.694 -20.520 1.00 36.38 92 PRO A C 1
ATOM 698 O O . PRO A 1 92 ? -3.737 0.293 -20.790 1.00 36.38 92 PRO A O 1
#

pLDDT: mean 80.81, std 16.61, range [36.38, 96.69]

Radius of gyration: 15.78 Å; chains: 1; bounding box: 56×30×28 Å